Protein AF-A0A1I4IME6-F1 (afdb_monomer_lite)

Foldseek 3Di:
DDAEQPGKDKDKDADPPPRDIDMDIHDHP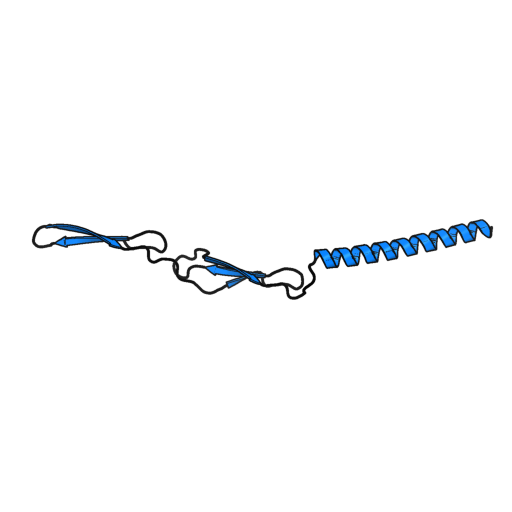HFDWDDWAWPADAEQAHKTKIWIAGPRPRHTDDIDIHDHPHPAHPVRVVVVVVVVVVVVVVVVVVVVVVVVVVVVVVD

Sequence (107 aa):
VEATCTKEGTVTHTCTVCGDSYTETIPATGHKEGKAEISIKAGFFHEGTQVTKCSTCGELLSTKAIPQKCPISLKLVMLIVGIAAAIIIGTIVCIRKKTVIKKEVNA

Radius of gyration: 34.22 Å; chains: 1; bounding box: 71×23×105 Å

Secondary structure (DSSP, 8-state):
----SSS-EEEEEE-TTT--EEEEEEPP--PPEEEEEEEE---SSS-EEEEEEETTT--EEEEEEEPPSSSS-HHHHHHHHHHHHHHHHHHHHHHHHHHHHHHHHT-

Structure (mmCIF, N/CA/C/O backbone):
data_AF-A0A1I4IME6-F1
#
_entry.id   AF-A0A1I4IME6-F1
#
loop_
_atom_site.group_PDB
_atom_site.id
_atom_site.type_symbol
_atom_site.label_atom_id
_atom_site.label_alt_id
_atom_site.label_comp_id
_atom_site.label_asym_id
_atom_site.label_entity_id
_atom_site.label_seq_id
_atom_site.pdbx_PDB_ins_code
_atom_site.Cartn_x
_atom_site.Cartn_y
_atom_site.Cartn_z
_atom_site.occupancy
_atom_site.B_iso_or_equiv
_atom_site.auth_seq_id
_atom_site.auth_comp_id
_atom_site.auth_asym_id
_atom_site.auth_atom_id
_atom_site.pdbx_PDB_model_num
ATOM 1 N N . VAL A 1 1 ? -17.216 10.900 25.015 1.00 89.06 1 VAL A N 1
ATOM 2 C CA . VAL A 1 1 ? -16.529 11.123 23.724 1.00 89.06 1 VAL A CA 1
ATOM 3 C C . VAL A 1 1 ? -16.200 9.768 23.143 1.00 89.06 1 VAL A C 1
ATOM 5 O O . VAL A 1 1 ? -15.550 8.983 23.818 1.00 89.06 1 VAL A O 1
ATOM 8 N N . GLU A 1 2 ? -16.668 9.476 21.935 1.00 90.56 2 GLU A N 1
ATOM 9 C CA . GLU A 1 2 ? -16.409 8.179 21.303 1.00 90.56 2 GLU A CA 1
ATOM 10 C C . GLU A 1 2 ? -14.929 8.006 20.945 1.00 90.56 2 GLU A C 1
ATOM 12 O O . GLU A 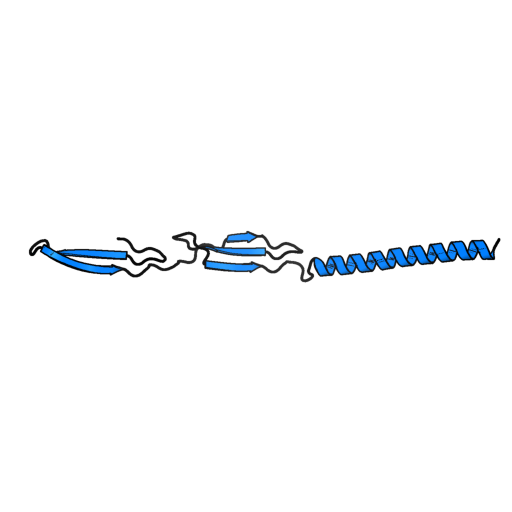1 2 ? -14.253 8.964 20.560 1.00 90.56 2 GLU A O 1
ATOM 17 N N . ALA A 1 3 ? -14.436 6.772 21.050 1.00 94.25 3 ALA A N 1
ATOM 18 C CA . ALA A 1 3 ? -13.094 6.423 20.603 1.00 94.25 3 ALA A CA 1
ATOM 19 C C . ALA A 1 3 ? -13.016 6.388 19.067 1.00 94.25 3 ALA A C 1
ATOM 21 O O . ALA A 1 3 ? -13.976 6.049 18.374 1.00 94.25 3 ALA A O 1
ATOM 22 N N . THR A 1 4 ? -11.844 6.705 18.521 1.00 94.00 4 THR A N 1
ATOM 23 C CA . THR A 1 4 ? -11.564 6.666 17.073 1.00 94.00 4 THR A CA 1
ATOM 24 C C . THR A 1 4 ? -10.486 5.625 16.761 1.00 94.00 4 THR A C 1
ATOM 26 O O . THR A 1 4 ? -10.068 4.877 17.644 1.00 94.00 4 THR A O 1
ATOM 29 N N . CYS A 1 5 ? -10.034 5.524 15.505 1.00 92.81 5 CYS A N 1
ATOM 30 C CA . CYS A 1 5 ? -8.963 4.589 15.136 1.00 92.81 5 CYS A CA 1
ATOM 31 C C . CYS A 1 5 ? -7.628 4.918 15.826 1.00 92.81 5 CYS A C 1
ATOM 33 O O . CYS A 1 5 ? -6.862 4.003 16.107 1.00 92.81 5 CYS A O 1
ATOM 35 N N . THR A 1 6 ? -7.369 6.199 16.119 1.00 92.69 6 THR A N 1
ATOM 36 C CA . THR A 1 6 ? -6.089 6.678 16.675 1.00 92.69 6 THR A CA 1
ATOM 37 C C . THR A 1 6 ? -6.216 7.360 18.033 1.00 92.69 6 THR A C 1
ATOM 39 O O . THR A 1 6 ? -5.267 7.335 18.809 1.00 92.69 6 THR A O 1
ATOM 42 N N . LYS A 1 7 ? -7.367 7.969 18.342 1.00 94.00 7 LYS A N 1
ATOM 4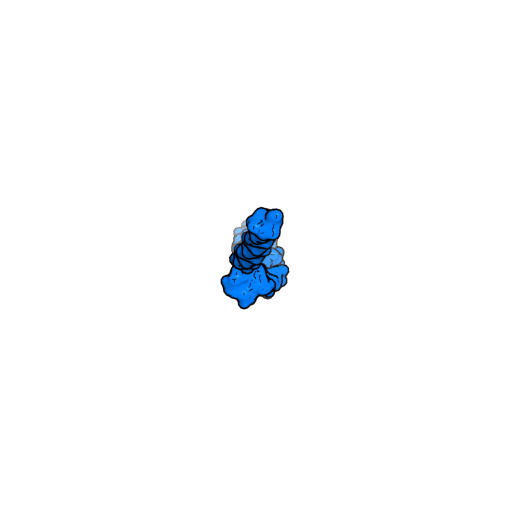3 C CA . LYS A 1 7 ? -7.603 8.663 19.616 1.00 94.00 7 LYS A CA 1
ATOM 44 C C . LYS A 1 7 ? -8.506 7.851 20.531 1.00 94.00 7 LYS A C 1
ATOM 46 O O . LYS A 1 7 ? -9.536 7.341 20.085 1.00 94.00 7 LYS A O 1
ATOM 51 N N . GLU A 1 8 ? -8.127 7.806 21.800 1.00 96.06 8 GLU A N 1
ATOM 52 C CA . GLU A 1 8 ? -8.944 7.282 22.891 1.00 96.06 8 GLU A CA 1
ATOM 53 C C . GLU A 1 8 ? -10.220 8.115 23.071 1.00 96.06 8 GLU A C 1
ATOM 55 O O . GLU A 1 8 ? -10.249 9.320 22.802 1.00 96.06 8 GLU A O 1
ATOM 60 N N . GLY A 1 9 ? -11.282 7.443 23.500 1.00 94.75 9 GLY A N 1
ATOM 61 C CA . GLY A 1 9 ? -12.532 8.053 23.929 1.00 94.75 9 GLY A CA 1
ATOM 62 C C . GLY A 1 9 ? -12.618 8.115 25.451 1.00 94.75 9 GLY A C 1
ATOM 63 O O . GLY A 1 9 ? -11.751 7.623 26.169 1.00 94.75 9 GLY A O 1
ATOM 64 N N . THR A 1 10 ? -13.699 8.690 25.955 1.00 96.25 10 THR A N 1
ATOM 65 C CA . THR A 1 10 ? -13.999 8.742 27.388 1.00 96.25 10 THR A CA 1
ATOM 66 C C . THR A 1 10 ? -15.496 8.612 27.620 1.00 96.25 10 THR A C 1
ATOM 68 O O . THR A 1 10 ? -16.299 9.163 26.860 1.00 96.25 10 THR A O 1
ATOM 71 N N . VAL A 1 11 ? -15.885 7.924 28.686 1.00 95.50 11 VAL A N 1
ATOM 72 C CA . VAL A 1 11 ? -17.268 7.883 29.170 1.00 95.50 11 VAL A CA 1
ATOM 73 C C . VAL A 1 11 ? -17.298 8.366 30.611 1.00 95.50 11 VAL A C 1
ATOM 75 O O . VAL A 1 11 ? -16.473 7.966 31.426 1.00 95.50 11 VAL A O 1
ATOM 78 N N . THR A 1 12 ? -18.224 9.268 30.920 1.00 95.81 12 THR A N 1
ATOM 79 C CA . THR A 1 12 ? -18.427 9.768 32.281 1.00 95.81 12 THR A CA 1
ATOM 80 C C . THR A 1 12 ? -19.721 9.182 32.812 1.00 95.81 12 THR A C 1
ATOM 82 O O . THR A 1 12 ? -20.781 9.356 32.210 1.00 95.81 12 THR A O 1
ATOM 85 N N . HIS A 1 13 ? -19.627 8.488 33.939 1.00 93.88 13 HIS A N 1
ATOM 86 C CA . HIS A 1 13 ? -20.768 7.957 34.662 1.00 93.88 13 HIS A CA 1
ATOM 87 C C . HIS A 1 13 ? -21.088 8.889 35.817 1.00 93.88 13 HIS A C 1
ATOM 89 O O . HIS A 1 13 ? -20.208 9.202 36.615 1.00 93.88 13 HIS A O 1
ATOM 95 N N . THR A 1 14 ? -22.346 9.309 35.910 1.00 95.31 14 THR A N 1
ATOM 96 C CA . THR A 1 14 ? -22.838 10.152 37.000 1.00 95.31 14 THR A CA 1
ATOM 97 C C . THR A 1 14 ? -23.935 9.408 37.742 1.00 95.31 14 THR A C 1
ATOM 99 O O . THR A 1 14 ? -24.918 8.965 37.144 1.00 95.31 14 THR A O 1
ATOM 102 N N . CYS A 1 15 ? -23.772 9.263 39.054 1.00 94.25 15 CYS A N 1
ATOM 103 C CA . CYS A 1 15 ? -24.787 8.681 39.914 1.00 94.25 15 CYS A CA 1
ATOM 104 C C . CYS A 1 15 ? -25.948 9.666 40.075 1.00 94.25 15 CYS A C 1
ATOM 106 O O . CYS A 1 15 ? -25.782 10.758 40.614 1.00 94.25 15 CYS A O 1
ATOM 108 N N . THR A 1 16 ? -27.150 9.270 39.663 1.00 94.56 16 THR A N 1
ATOM 109 C CA . THR A 1 16 ? -28.345 10.125 39.753 1.00 94.56 16 THR A CA 1
ATOM 110 C C . THR A 1 16 ? -28.873 10.288 41.179 1.00 94.56 16 THR A C 1
ATOM 112 O O . THR A 1 16 ? -29.731 11.132 41.412 1.00 94.56 16 THR A O 1
ATOM 115 N N . VAL A 1 17 ? -28.394 9.473 42.126 1.00 95.06 17 VAL A N 1
ATOM 116 C CA . VAL A 1 17 ? -28.838 9.486 43.529 1.00 95.06 17 VAL A CA 1
ATOM 117 C C . VAL A 1 17 ? -27.947 10.377 44.398 1.00 95.06 17 VAL A C 1
ATOM 119 O O . VAL A 1 17 ? -28.474 11.129 45.211 1.00 95.06 17 VAL A O 1
ATOM 122 N N . CYS A 1 18 ? -26.617 10.321 44.235 1.00 94.88 18 CYS A N 1
ATOM 123 C CA . CYS A 1 18 ? -25.672 11.109 45.045 1.00 94.88 18 CYS A CA 1
ATOM 124 C C . CYS A 1 18 ? -24.972 12.252 44.291 1.00 94.88 18 CYS A C 1
ATOM 126 O O . CYS A 1 18 ? -24.408 13.131 44.933 1.00 94.88 18 CYS A O 1
ATOM 128 N N . GLY A 1 19 ? -25.018 12.278 42.955 1.00 94.38 19 GLY A N 1
ATOM 129 C CA . GLY A 1 19 ? -24.375 13.309 42.130 1.00 94.38 19 GLY A CA 1
ATOM 130 C C . GLY A 1 19 ? -22.892 13.070 41.822 1.00 94.38 19 GLY A C 1
ATOM 131 O O . GLY A 1 19 ? -22.323 13.791 41.001 1.00 94.38 19 GLY A O 1
ATOM 132 N N . ASP A 1 20 ? -22.267 12.051 42.416 1.00 95.88 20 ASP A N 1
ATOM 133 C CA . ASP A 1 20 ? -20.866 11.722 42.147 1.00 95.88 20 ASP A CA 1
ATOM 134 C C . ASP A 1 20 ? -20.659 11.272 40.702 1.00 95.88 20 ASP A C 1
ATOM 136 O O . ASP A 1 20 ? -21.515 10.613 40.103 1.00 95.88 20 ASP A O 1
ATOM 140 N N . SER A 1 21 ? -19.498 11.618 40.144 1.00 95.50 21 SER A N 1
ATOM 141 C CA . SER A 1 21 ? -19.126 11.264 38.777 1.00 95.50 21 SER A CA 1
ATOM 142 C C . SER A 1 21 ? -17.726 10.672 38.712 1.00 95.50 21 SER A C 1
ATOM 144 O O . SER A 1 21 ? -16.812 11.164 39.371 1.00 95.50 21 SER A O 1
ATOM 146 N N . TYR A 1 22 ? -17.536 9.674 37.856 1.00 94.06 22 TYR A N 1
ATOM 147 C CA . TYR A 1 22 ? -16.213 9.174 37.490 1.00 94.06 22 TYR A CA 1
ATOM 148 C C . TYR A 1 22 ? -16.110 9.012 35.975 1.00 94.06 22 TYR A C 1
ATOM 150 O O . TYR A 1 22 ? -17.115 8.872 35.277 1.00 94.06 22 TYR A O 1
ATOM 158 N N . THR A 1 23 ? -14.887 9.096 35.458 1.00 96.50 23 THR A N 1
ATOM 159 C CA . THR A 1 23 ? -14.613 8.994 34.022 1.00 96.50 23 THR A CA 1
ATOM 160 C C . THR A 1 23 ? -13.760 7.770 33.750 1.00 96.50 23 THR A C 1
ATOM 162 O O . THR A 1 23 ? -12.726 7.583 34.388 1.00 96.50 23 THR A O 1
ATOM 165 N N . GLU A 1 24 ? -14.191 6.964 32.789 1.00 95.75 24 GLU A N 1
ATOM 166 C CA . GLU A 1 24 ? -13.441 5.833 32.261 1.00 95.75 24 GLU A CA 1
ATOM 167 C C . GLU A 1 24 ? -12.907 6.162 30.867 1.00 95.75 24 GLU A C 1
ATOM 169 O O . GLU A 1 24 ? -13.567 6.826 30.058 1.00 95.75 24 GLU A O 1
ATOM 174 N N . THR A 1 25 ? -11.697 5.687 30.584 1.00 96.25 25 THR A N 1
ATOM 175 C CA . THR A 1 25 ? -11.072 5.822 29.269 1.00 96.25 25 THR A CA 1
ATOM 176 C C . THR A 1 25 ? -11.486 4.659 28.380 1.00 96.25 25 THR A C 1
ATOM 178 O O . THR A 1 25 ? -11.401 3.496 28.774 1.00 96.25 25 THR A O 1
ATOM 181 N N . ILE A 1 26 ? -11.890 4.972 27.153 1.00 95.81 26 ILE A N 1
ATOM 182 C CA . ILE A 1 26 ? -12.179 3.988 26.114 1.00 95.81 26 ILE A CA 1
ATOM 183 C C . ILE A 1 26 ? -10.943 3.915 25.211 1.00 95.81 26 ILE A C 1
ATOM 185 O O . ILE A 1 26 ? -10.594 4.926 24.594 1.00 95.81 26 ILE A O 1
ATOM 189 N N . PRO A 1 27 ? -10.271 2.759 25.099 1.00 94.19 27 PRO A N 1
ATOM 190 C CA . PRO A 1 27 ? -9.079 2.645 24.268 1.00 94.19 27 PRO A CA 1
ATOM 191 C C . PRO A 1 27 ? -9.398 2.944 22.798 1.00 94.19 27 PRO A C 1
ATOM 193 O O . PRO A 1 27 ? -10.518 2.726 22.325 1.00 94.19 27 PRO A O 1
ATOM 196 N N . ALA A 1 28 ? -8.399 3.425 22.056 1.00 94.81 28 ALA A N 1
ATOM 197 C CA . ALA A 1 28 ? -8.532 3.616 20.618 1.00 94.81 28 ALA A CA 1
ATOM 198 C C . ALA A 1 28 ? -8.920 2.293 19.936 1.00 94.81 28 ALA A C 1
ATOM 200 O O . ALA A 1 28 ? -8.390 1.225 20.242 1.00 94.81 28 ALA A O 1
ATOM 201 N N . THR A 1 29 ? -9.838 2.371 18.977 1.00 93.31 29 THR A N 1
ATOM 202 C CA . THR A 1 29 ? -10.380 1.188 18.284 1.00 93.31 29 THR A CA 1
ATOM 203 C C . THR A 1 29 ? -9.366 0.504 17.362 1.00 93.31 29 THR A C 1
ATOM 205 O O . THR A 1 29 ? -9.587 -0.635 16.946 1.00 93.31 29 THR A O 1
ATOM 208 N N . GLY A 1 30 ? -8.264 1.189 17.041 1.00 93.81 30 GLY A N 1
ATOM 209 C CA . GLY A 1 30 ? -7.248 0.723 16.109 1.00 93.81 30 GLY A CA 1
ATOM 210 C C . GLY A 1 30 ? -7.698 0.771 14.647 1.00 93.81 30 GLY A C 1
ATOM 211 O O . GLY A 1 30 ? -8.851 1.065 14.311 1.00 93.81 30 GLY A O 1
ATOM 212 N N . HIS A 1 31 ? -6.759 0.485 13.746 1.00 94.31 31 HIS A N 1
ATOM 213 C CA . HIS A 1 31 ? -7.049 0.398 12.321 1.00 94.31 31 HIS A CA 1
ATOM 214 C C . HIS A 1 31 ? -7.537 -0.996 11.942 1.00 94.31 31 HIS A C 1
ATOM 216 O O . HIS A 1 31 ? -6.936 -2.004 12.306 1.00 94.31 31 HIS A O 1
ATOM 222 N N . LYS A 1 32 ? -8.608 -1.042 11.148 1.00 93.88 32 LYS A N 1
ATOM 223 C CA . LYS A 1 32 ? -9.109 -2.274 10.541 1.00 93.88 32 LYS A CA 1
ATOM 224 C C . LYS A 1 32 ? -8.701 -2.316 9.085 1.00 93.88 32 LYS A C 1
ATOM 226 O O . LYS A 1 32 ? -8.991 -1.374 8.348 1.00 93.88 32 LYS A O 1
ATOM 231 N N . GLU A 1 33 ? -8.081 -3.408 8.661 1.00 94.44 33 GLU A N 1
ATOM 232 C CA . GLU A 1 33 ? -7.729 -3.602 7.258 1.00 94.44 33 GLU A CA 1
ATOM 233 C C . GLU A 1 33 ? -8.981 -3.497 6.378 1.00 94.44 33 GLU A C 1
ATOM 235 O O . GLU A 1 33 ? -10.005 -4.143 6.614 1.00 94.44 33 GLU A O 1
ATOM 240 N N . GLY A 1 34 ? -8.930 -2.597 5.401 1.00 93.56 34 GLY A N 1
ATOM 241 C CA . GLY A 1 34 ? -9.938 -2.481 4.362 1.00 93.56 34 GLY A CA 1
ATOM 242 C C . GLY A 1 34 ? -9.613 -3.361 3.165 1.00 93.56 34 GLY A C 1
ATOM 243 O O . GLY A 1 34 ? -8.720 -4.208 3.188 1.00 93.56 34 GLY A O 1
ATOM 244 N N . LYS A 1 35 ? -10.359 -3.152 2.081 1.00 93.56 35 LYS A N 1
ATOM 245 C CA . LYS A 1 35 ? -10.109 -3.866 0.830 1.00 93.56 35 LYS A CA 1
ATOM 246 C C . LYS A 1 35 ? -8.782 -3.400 0.236 1.00 93.56 35 LYS A C 1
ATOM 248 O O . LYS A 1 35 ? -8.462 -2.215 0.255 1.00 93.56 35 LYS A O 1
ATOM 253 N N . ALA A 1 36 ? -8.030 -4.350 -0.303 1.00 93.62 36 ALA A N 1
ATOM 254 C CA . ALA A 1 36 ? -6.793 -4.054 -0.998 1.00 93.62 36 ALA A CA 1
ATOM 255 C C . ALA A 1 36 ? -7.118 -3.558 -2.417 1.00 93.62 36 ALA A C 1
ATOM 257 O O . ALA A 1 36 ? -7.644 -4.300 -3.250 1.00 93.62 36 ALA A O 1
ATOM 258 N N . GLU A 1 37 ? -6.809 -2.297 -2.692 1.00 93.75 37 GLU A N 1
ATOM 259 C CA . GLU A 1 37 ? -7.143 -1.604 -3.934 1.00 93.75 37 GLU A CA 1
ATOM 260 C C . GLU A 1 37 ? -5.909 -1.485 -4.826 1.00 93.75 37 GLU A C 1
ATOM 262 O O . GLU A 1 37 ? -4.822 -1.115 -4.381 1.00 93.75 37 GLU A O 1
ATOM 267 N N . ILE A 1 38 ? -6.058 -1.793 -6.113 1.00 94.19 38 ILE A N 1
ATOM 268 C CA . ILE A 1 38 ? -4.968 -1.614 -7.073 1.00 94.19 38 ILE A CA 1
ATOM 269 C C . ILE A 1 38 ? -4.884 -0.124 -7.414 1.00 94.19 38 ILE A C 1
ATOM 271 O O . ILE A 1 38 ? -5.753 0.396 -8.108 1.00 94.19 38 ILE A O 1
ATOM 275 N N . SER A 1 39 ? -3.828 0.540 -6.944 1.00 94.62 39 SER A N 1
ATOM 276 C CA . SER A 1 39 ? -3.536 1.942 -7.263 1.00 94.62 39 SER A CA 1
ATOM 277 C C . SER A 1 39 ? -2.921 2.062 -8.657 1.00 94.62 39 SER A C 1
ATOM 279 O O . SER A 1 39 ? -3.366 2.851 -9.488 1.00 94.62 39 SER A O 1
ATOM 281 N N . ILE A 1 40 ? -1.936 1.210 -8.950 1.00 93.00 40 ILE A N 1
ATOM 282 C CA . ILE A 1 40 ? -1.261 1.152 -10.247 1.00 93.00 40 ILE A CA 1
ATOM 283 C C . ILE A 1 40 ? -1.262 -0.301 -10.701 1.00 93.00 40 ILE A C 1
ATOM 285 O O . ILE A 1 40 ? -0.801 -1.191 -9.986 1.00 93.00 40 ILE A O 1
ATOM 289 N N . LYS A 1 41 ? -1.790 -0.566 -11.895 1.00 91.75 41 LYS A N 1
ATOM 290 C CA . LYS A 1 41 ? -1.728 -1.909 -12.480 1.00 91.75 41 LYS A CA 1
ATOM 291 C C . LYS A 1 41 ? -0.300 -2.191 -12.931 1.00 91.75 41 LYS A C 1
ATOM 293 O O . LYS A 1 41 ? 0.313 -1.346 -13.577 1.00 91.75 41 LYS A O 1
ATOM 298 N N . ALA A 1 42 ? 0.203 -3.385 -12.628 1.00 90.44 42 ALA A N 1
ATOM 299 C CA . ALA A 1 42 ? 1.507 -3.805 -13.118 1.00 90.44 42 ALA A CA 1
ATOM 300 C C . ALA A 1 42 ? 1.504 -3.843 -14.648 1.00 90.44 42 ALA A C 1
ATOM 302 O O . ALA A 1 42 ? 0.643 -4.469 -15.276 1.00 90.44 42 ALA A O 1
ATOM 303 N N . GLY A 1 43 ? 2.464 -3.134 -15.231 1.00 84.88 43 GLY A N 1
ATOM 304 C CA . GLY A 1 43 ? 2.694 -3.096 -16.662 1.00 84.88 43 GLY A CA 1
ATOM 305 C C . GLY A 1 43 ? 3.697 -4.158 -17.099 1.00 84.88 43 GLY A C 1
ATOM 306 O O . GLY A 1 43 ? 4.221 -4.950 -16.313 1.00 84.88 43 GLY A O 1
ATOM 307 N N . PHE A 1 44 ? 3.990 -4.155 -18.396 1.00 83.56 44 PHE A N 1
ATOM 308 C CA . PHE A 1 44 ? 5.050 -4.997 -18.941 1.00 83.56 44 PHE A CA 1
ATOM 309 C C . PHE A 1 44 ? 6.444 -4.508 -18.510 1.00 83.56 44 PHE A C 1
ATOM 311 O O . PHE A 1 44 ? 7.308 -5.329 -18.235 1.00 83.56 44 PHE A O 1
ATOM 318 N N . PHE A 1 45 ? 6.623 -3.184 -18.400 1.00 80.94 45 PHE A N 1
ATOM 319 C CA . PHE A 1 45 ? 7.906 -2.523 -18.115 1.00 80.94 45 PHE A CA 1
ATOM 320 C C . PHE A 1 45 ? 7.933 -1.709 -16.809 1.00 80.94 45 PHE A C 1
ATOM 322 O O . PHE A 1 45 ? 8.911 -1.010 -16.536 1.00 80.94 45 PHE A O 1
ATOM 329 N N . HIS A 1 46 ? 6.844 -1.745 -16.039 1.00 82.75 46 HIS A N 1
ATOM 330 C CA . HIS A 1 46 ? 6.697 -0.993 -14.797 1.00 82.75 46 HIS A CA 1
ATOM 331 C C . HIS A 1 46 ? 5.967 -1.838 -13.760 1.00 82.75 46 HIS A C 1
ATOM 333 O O . HIS A 1 46 ? 5.024 -2.562 -14.087 1.00 82.75 46 HIS A O 1
ATOM 339 N N . GLU A 1 47 ? 6.408 -1.732 -12.514 1.00 89.12 47 GLU A N 1
ATOM 340 C CA . GLU A 1 47 ? 5.757 -2.380 -11.382 1.00 89.12 47 GLU A CA 1
ATOM 341 C C . GLU A 1 47 ? 4.391 -1.746 -11.113 1.00 89.12 47 GLU A C 1
ATOM 343 O O . GLU A 1 47 ? 4.153 -0.567 -11.389 1.00 89.12 47 GLU A O 1
ATOM 348 N N . GLY A 1 48 ? 3.474 -2.564 -10.609 1.00 91.31 48 GLY A N 1
ATOM 349 C CA . GLY A 1 48 ? 2.196 -2.100 -10.096 1.00 91.31 48 GLY A CA 1
ATOM 350 C C . GLY A 1 48 ? 2.278 -1.856 -8.598 1.00 91.31 48 GLY A C 1
ATOM 351 O O . GLY A 1 48 ? 3.208 -2.298 -7.926 1.00 91.31 48 GLY A O 1
ATOM 352 N N . THR A 1 49 ? 1.248 -1.225 -8.057 1.00 94.31 49 THR A N 1
ATOM 353 C CA . THR A 1 49 ? 1.148 -0.936 -6.631 1.00 94.31 49 THR A CA 1
ATOM 354 C C . THR A 1 49 ? -0.271 -1.190 -6.161 1.00 94.31 49 THR A C 1
ATOM 356 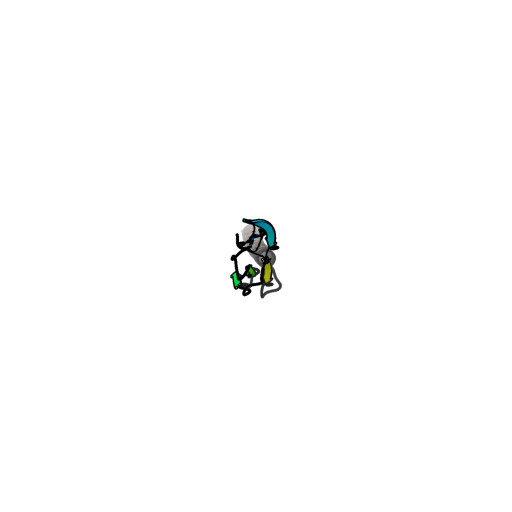O O . THR A 1 49 ? -1.231 -0.669 -6.734 1.00 94.31 49 THR A O 1
ATOM 359 N N . GLN A 1 50 ? -0.399 -1.969 -5.094 1.00 96.12 50 GLN A N 1
ATOM 360 C CA . GLN A 1 50 ? -1.637 -2.162 -4.354 1.00 96.12 50 GLN A CA 1
ATOM 361 C C . GLN A 1 50 ? -1.554 -1.414 -3.025 1.00 96.12 50 GLN A C 1
ATOM 363 O O . GLN A 1 50 ? -0.531 -1.466 -2.345 1.00 96.12 50 GLN A O 1
ATOM 368 N N . VAL A 1 51 ? -2.631 -0.732 -2.656 1.00 96.38 51 VAL A N 1
ATOM 369 C CA . VAL A 1 51 ? -2.760 -0.001 -1.395 1.00 96.38 51 VAL A CA 1
ATOM 370 C C . VAL A 1 51 ? -3.879 -0.610 -0.562 1.00 96.38 51 VAL A C 1
ATOM 372 O O . VAL A 1 51 ? -4.945 -0.935 -1.082 1.00 96.38 51 VAL A O 1
ATOM 375 N N . THR A 1 52 ? -3.649 -0.742 0.736 1.00 96.50 52 THR A N 1
ATOM 376 C CA . THR A 1 52 ? -4.667 -1.160 1.702 1.00 96.50 52 THR A CA 1
ATOM 377 C C . THR A 1 52 ? -4.901 -0.009 2.661 1.00 96.50 52 THR A C 1
ATOM 379 O O . THR A 1 52 ? -3.975 0.449 3.335 1.00 96.50 52 THR A O 1
ATOM 382 N N . LYS A 1 53 ? -6.143 0.470 2.706 1.00 95.38 53 LYS A N 1
ATOM 383 C CA . LYS A 1 53 ? -6.575 1.554 3.593 1.00 95.38 53 LYS A CA 1
ATOM 384 C C . LYS A 1 53 ? -7.414 1.012 4.739 1.00 95.38 53 LYS A C 1
ATOM 386 O O . LYS A 1 53 ? -7.997 -0.062 4.620 1.00 95.38 53 LYS A O 1
ATOM 391 N N . CYS A 1 54 ? -7.504 1.763 5.827 1.00 95.88 54 CYS A N 1
ATOM 392 C CA . CYS A 1 54 ? -8.398 1.462 6.930 1.00 95.88 54 CYS A CA 1
ATOM 393 C C . CYS A 1 54 ? -9.854 1.536 6.454 1.00 95.88 54 CYS A C 1
ATOM 395 O O . CYS A 1 54 ? -10.262 2.549 5.888 1.00 95.88 54 CYS A O 1
ATOM 397 N N . SER A 1 55 ? -10.652 0.500 6.711 1.00 94.38 55 SER A N 1
ATOM 398 C CA . SER A 1 55 ? -12.078 0.488 6.335 1.00 94.38 55 SER A CA 1
ATOM 399 C C . SER A 1 55 ? -12.921 1.506 7.109 1.00 94.38 55 SER A C 1
ATOM 401 O O . SER A 1 55 ? -13.968 1.920 6.620 1.00 94.38 55 SER A O 1
ATOM 403 N N . THR A 1 56 ? -12.460 1.927 8.288 1.00 92.19 56 THR A N 1
ATOM 404 C CA . THR A 1 56 ? -13.182 2.858 9.165 1.00 92.19 56 THR A CA 1
ATOM 405 C C . THR A 1 56 ? -12.824 4.322 8.895 1.00 92.19 56 THR A C 1
ATOM 407 O O . THR A 1 56 ? -13.714 5.163 8.835 1.00 92.19 56 THR A O 1
ATOM 410 N N . CYS A 1 57 ? -11.533 4.648 8.743 1.00 92.12 57 CYS A N 1
ATOM 411 C CA . CYS A 1 57 ? -11.057 6.037 8.620 1.00 92.12 57 CYS A CA 1
ATOM 412 C C . CYS A 1 57 ? -10.364 6.366 7.287 1.00 92.12 57 CYS A C 1
ATOM 414 O O . CYS A 1 57 ? -10.038 7.524 7.047 1.00 92.12 57 CYS A O 1
ATOM 416 N N . GLY A 1 58 ? -10.113 5.378 6.422 1.00 91.38 58 GLY A N 1
ATOM 417 C CA . GLY A 1 58 ? -9.472 5.584 5.117 1.00 91.38 58 GLY A CA 1
ATOM 418 C C . GLY A 1 58 ? -7.950 5.780 5.143 1.00 91.38 58 GLY A C 1
ATOM 419 O O . GLY A 1 58 ? -7.350 5.944 4.081 1.00 91.38 58 GLY A O 1
ATOM 420 N N . GLU A 1 59 ? -7.315 5.741 6.315 1.00 93.50 59 GLU A N 1
ATOM 421 C CA . GLU A 1 59 ? -5.863 5.902 6.461 1.00 93.50 59 GLU A CA 1
ATOM 422 C C . GLU A 1 59 ? -5.078 4.783 5.764 1.00 93.50 59 GLU A C 1
ATOM 424 O O . GLU A 1 59 ? -5.491 3.625 5.788 1.00 93.50 59 GLU A O 1
ATOM 429 N N . LEU A 1 60 ? -3.960 5.117 5.115 1.00 93.50 60 LEU A N 1
ATOM 430 C CA . LEU A 1 60 ? -3.141 4.144 4.393 1.00 93.50 60 LEU A CA 1
ATOM 431 C C . LEU A 1 60 ? -2.368 3.270 5.385 1.00 93.50 60 LEU A C 1
ATOM 433 O O . LEU A 1 60 ? -1.508 3.765 6.104 1.00 93.50 60 LEU A O 1
ATOM 437 N N . LEU A 1 61 ? -2.648 1.967 5.387 1.00 93.62 61 LEU A N 1
ATOM 438 C CA . LEU A 1 61 ? -2.024 1.014 6.309 1.00 93.62 61 LEU A CA 1
ATOM 439 C C . LEU A 1 61 ? -0.846 0.290 5.673 1.00 93.62 61 LEU A C 1
ATOM 441 O O . LEU A 1 61 ? 0.170 0.052 6.317 1.00 93.62 61 LEU A O 1
ATOM 445 N N . SER A 1 62 ? -0.986 -0.090 4.403 1.00 92.06 62 SER A N 1
ATOM 446 C CA . SER A 1 62 ? 0.042 -0.856 3.709 1.00 92.06 62 SER A CA 1
ATOM 447 C C . SER A 1 62 ? 0.059 -0.555 2.221 1.00 92.06 62 SER A C 1
ATOM 449 O O . SER A 1 62 ? -0.975 -0.300 1.601 1.00 92.06 62 SER A O 1
ATOM 451 N N . THR A 1 63 ? 1.258 -0.599 1.649 1.00 95.06 63 THR A N 1
ATOM 452 C CA . THR A 1 63 ? 1.499 -0.489 0.213 1.00 95.06 63 THR A CA 1
ATOM 453 C C . THR A 1 63 ? 2.332 -1.684 -0.218 1.00 95.06 63 THR A C 1
ATOM 455 O O . THR A 1 63 ? 3.430 -1.897 0.294 1.00 95.06 63 THR A O 1
ATOM 458 N N . LYS A 1 64 ? 1.814 -2.470 -1.160 1.00 94.31 64 LYS A N 1
ATOM 459 C CA . LYS A 1 64 ? 2.467 -3.670 -1.680 1.00 94.31 64 LYS A CA 1
ATOM 460 C C . LYS A 1 64 ? 2.800 -3.491 -3.157 1.00 94.31 64 LYS A C 1
ATOM 462 O O . LYS A 1 64 ? 1.925 -3.168 -3.961 1.00 94.31 64 LYS A O 1
ATOM 467 N N . ALA A 1 65 ? 4.060 -3.732 -3.509 1.00 92.75 65 ALA A N 1
ATOM 468 C CA . ALA A 1 65 ? 4.502 -3.751 -4.897 1.00 92.75 65 ALA A CA 1
ATOM 469 C C . ALA A 1 65 ? 3.993 -5.018 -5.601 1.00 92.75 65 ALA A C 1
ATOM 471 O O . ALA A 1 65 ? 4.068 -6.127 -5.064 1.00 92.75 65 ALA A O 1
ATOM 472 N N . ILE A 1 66 ? 3.471 -4.842 -6.811 1.00 92.44 66 ILE A N 1
ATOM 473 C CA . ILE A 1 66 ? 3.093 -5.921 -7.718 1.00 92.44 66 ILE A CA 1
ATOM 474 C C . ILE A 1 66 ? 4.212 -6.018 -8.762 1.00 92.44 66 ILE A C 1
ATOM 476 O O . ILE A 1 66 ? 4.428 -5.043 -9.490 1.00 92.44 66 ILE A O 1
ATOM 480 N N . PRO A 1 67 ? 4.919 -7.157 -8.867 1.00 85.56 67 PRO A N 1
ATOM 481 C CA . PRO A 1 67 ? 6.025 -7.286 -9.806 1.00 85.56 67 PRO A CA 1
ATOM 482 C C . PRO A 1 67 ? 5.545 -7.079 -11.247 1.00 85.56 67 PRO A C 1
ATOM 484 O O . PRO A 1 67 ? 4.447 -7.496 -11.628 1.00 85.56 67 PRO A O 1
ATOM 487 N N . GLN A 1 68 ? 6.383 -6.426 -12.051 1.00 84.62 68 GLN A N 1
ATOM 488 C CA . GLN A 1 68 ? 6.162 -6.278 -13.490 1.00 84.62 68 GLN A CA 1
ATOM 489 C C . GLN A 1 68 ? 6.092 -7.643 -14.188 1.00 84.62 68 GLN A C 1
ATOM 491 O O . GLN A 1 68 ? 6.712 -8.621 -13.766 1.00 84.62 68 GLN A O 1
ATOM 496 N N . LYS A 1 69 ? 5.331 -7.710 -15.284 1.00 81.75 69 LYS A N 1
ATOM 497 C CA . LYS A 1 69 ? 5.055 -8.981 -15.973 1.00 81.75 69 LYS A CA 1
ATOM 498 C C . LYS A 1 69 ? 6.261 -9.529 -16.743 1.00 81.75 69 LYS A C 1
ATOM 500 O O . LYS A 1 69 ? 6.351 -10.737 -16.946 1.00 81.75 69 LYS A O 1
ATOM 505 N N . CYS A 1 70 ? 7.166 -8.656 -17.183 1.00 77.88 70 CYS A N 1
ATOM 506 C CA . CYS A 1 70 ? 8.419 -9.041 -17.821 1.00 77.88 70 CYS A CA 1
ATOM 507 C C . CYS A 1 70 ? 9.567 -8.947 -16.800 1.00 77.88 70 CYS A C 1
ATOM 509 O O . CYS A 1 70 ? 9.670 -7.932 -16.115 1.00 77.88 70 CYS A O 1
ATOM 511 N N . PRO A 1 71 ? 10.471 -9.939 -16.708 1.00 75.88 71 PRO A N 1
ATOM 512 C CA . PRO A 1 71 ?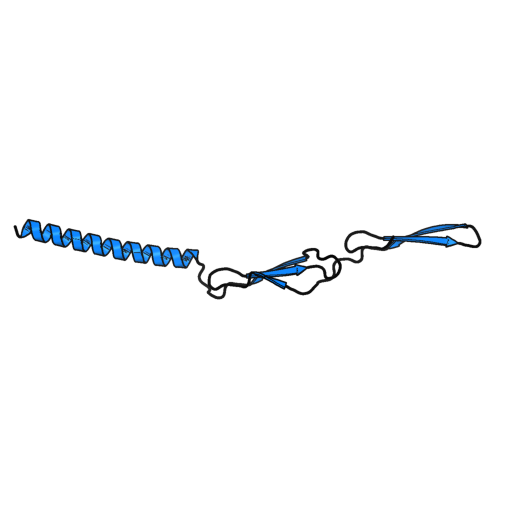 11.601 -9.902 -15.770 1.00 75.88 71 PRO A CA 1
ATOM 513 C C . PRO A 1 71 ? 12.667 -8.848 -16.126 1.00 75.88 71 PRO A C 1
ATOM 515 O O . PRO A 1 71 ? 13.615 -8.643 -15.371 1.00 75.88 71 PRO A O 1
ATOM 518 N N . ILE A 1 72 ? 12.539 -8.187 -17.280 1.00 75.94 72 ILE A N 1
ATOM 519 C CA . ILE A 1 72 ? 13.526 -7.265 -17.841 1.00 75.94 72 ILE A CA 1
ATOM 520 C C . ILE A 1 72 ? 13.045 -5.826 -17.611 1.00 75.94 72 ILE A C 1
ATOM 522 O O . ILE A 1 72 ? 11.980 -5.444 -18.091 1.00 75.94 72 ILE A O 1
ATOM 526 N N . SER A 1 73 ? 13.818 -5.004 -16.894 1.00 74.19 73 SER A N 1
ATOM 527 C CA . SER A 1 73 ? 13.458 -3.593 -16.676 1.00 74.19 73 SER A CA 1
ATOM 528 C C . SER A 1 73 ? 13.529 -2.775 -17.972 1.00 74.19 73 SER A C 1
ATOM 530 O O . SER A 1 73 ? 14.370 -3.037 -18.836 1.00 74.19 73 SER A O 1
ATOM 532 N N . LEU A 1 74 ? 12.706 -1.723 -18.083 1.00 79.44 74 LEU A N 1
ATOM 533 C CA . LEU A 1 74 ? 12.730 -0.805 -19.233 1.00 79.44 74 LEU A CA 1
ATOM 534 C C . LEU A 1 74 ? 14.139 -0.269 -19.523 1.00 79.44 74 LEU A C 1
ATOM 536 O O . LEU A 1 74 ? 14.549 -0.171 -20.676 1.00 79.44 74 LEU A O 1
ATOM 540 N N . LYS A 1 75 ? 14.906 0.032 -18.466 1.00 82.62 75 LYS A N 1
ATOM 541 C CA . LYS A 1 75 ? 16.290 0.518 -18.569 1.00 82.62 75 LYS A CA 1
ATOM 542 C C . LYS A 1 75 ? 17.195 -0.482 -19.289 1.00 82.62 75 LYS A C 1
ATOM 544 O O . LYS A 1 75 ? 18.004 -0.079 -20.118 1.00 82.62 75 LYS A O 1
ATOM 549 N N . LEU A 1 76 ? 17.037 -1.773 -18.999 1.00 83.62 76 LEU A N 1
ATOM 550 C CA . LEU A 1 76 ? 17.824 -2.832 -19.624 1.00 83.62 76 LEU A CA 1
ATOM 551 C C . LEU A 1 76 ? 17.438 -3.027 -21.098 1.00 83.62 76 LEU A C 1
ATOM 553 O O . LEU A 1 76 ? 18.317 -3.178 -21.942 1.00 83.62 76 LEU A O 1
ATOM 557 N N . VAL A 1 77 ? 16.148 -2.938 -21.433 1.00 84.00 77 VAL A N 1
ATOM 558 C CA . VAL A 1 77 ? 15.691 -3.006 -22.832 1.00 84.00 77 VAL A CA 1
ATOM 559 C C . VAL A 1 77 ? 16.231 -1.827 -23.643 1.00 84.00 77 VAL A C 1
ATOM 561 O O . VAL A 1 77 ? 16.769 -2.025 -24.731 1.00 84.00 77 VAL A O 1
ATOM 564 N N . MET A 1 78 ? 16.169 -0.612 -23.096 1.00 86.94 78 MET A N 1
ATOM 565 C CA . MET A 1 78 ? 16.699 0.586 -23.757 1.00 86.94 78 MET A CA 1
ATOM 566 C C . MET A 1 78 ? 18.220 0.517 -23.949 1.00 86.94 78 MET A C 1
ATOM 568 O O . MET A 1 78 ? 18.719 0.951 -24.986 1.00 86.94 78 MET A O 1
ATOM 572 N N . LEU A 1 79 ? 18.953 -0.079 -23.000 1.00 92.12 79 LEU A N 1
ATOM 573 C CA . LEU A 1 79 ? 20.391 -0.318 -23.139 1.00 92.12 79 LEU A CA 1
ATOM 574 C C . LEU A 1 79 ? 20.691 -1.268 -24.309 1.00 92.12 79 LEU A C 1
ATOM 576 O O . LEU A 1 79 ? 21.545 -0.961 -25.138 1.00 92.12 79 LEU A O 1
ATOM 580 N N . ILE A 1 80 ? 19.967 -2.388 -24.412 1.00 90.06 80 ILE A N 1
ATOM 581 C CA . ILE A 1 80 ? 20.157 -3.372 -25.491 1.00 90.06 80 ILE A CA 1
ATOM 582 C C . ILE A 1 80 ? 19.842 -2.749 -26.857 1.00 90.06 80 ILE A C 1
ATOM 584 O O . ILE A 1 80 ? 20.632 -2.883 -27.793 1.00 90.06 80 ILE A O 1
ATOM 588 N N . VAL A 1 81 ? 18.723 -2.027 -26.968 1.00 91.25 81 VAL A N 1
ATOM 589 C CA . VAL A 1 81 ? 18.326 -1.344 -28.211 1.00 91.25 81 VAL A CA 1
ATOM 590 C C . VAL A 1 81 ? 19.344 -0.266 -28.596 1.00 91.25 81 VAL A C 1
ATOM 592 O O . VAL A 1 81 ? 19.717 -0.168 -29.765 1.00 91.25 81 VAL A O 1
ATOM 595 N N . GLY A 1 82 ? 19.848 0.502 -27.626 1.00 93.81 82 GLY A N 1
ATOM 596 C CA . GLY A 1 82 ? 20.876 1.517 -27.859 1.00 93.81 82 GLY A CA 1
ATOM 597 C C . GLY A 1 82 ? 22.196 0.928 -28.360 1.00 93.81 82 GLY A C 1
ATOM 598 O O . GLY A 1 82 ? 22.769 1.435 -29.326 1.00 93.81 82 GLY A O 1
ATOM 599 N N . ILE A 1 83 ? 22.652 -0.177 -27.760 1.00 94.75 83 ILE A N 1
ATOM 600 C CA . ILE A 1 83 ? 23.863 -0.888 -28.200 1.00 94.75 83 ILE A CA 1
ATOM 601 C C . ILE A 1 83 ? 23.675 -1.429 -29.623 1.00 94.75 83 ILE A C 1
ATOM 603 O O . ILE A 1 83 ? 24.544 -1.228 -30.473 1.00 94.75 83 ILE A O 1
ATOM 607 N N . ALA A 1 84 ? 22.532 -2.059 -29.912 1.00 94.81 84 ALA A N 1
ATOM 608 C CA . ALA A 1 84 ? 22.230 -2.567 -31.248 1.00 94.81 84 ALA A CA 1
ATOM 609 C C . ALA A 1 84 ? 22.236 -1.443 -32.300 1.00 94.81 84 ALA A C 1
ATOM 611 O O . ALA A 1 84 ? 22.862 -1.587 -33.351 1.00 94.81 84 ALA A O 1
ATOM 612 N N . ALA A 1 85 ? 21.617 -0.297 -32.000 1.00 95.12 85 ALA A N 1
ATOM 613 C CA . ALA A 1 85 ? 21.620 0.865 -32.884 1.00 95.12 85 ALA A CA 1
ATOM 614 C C . ALA A 1 85 ? 23.041 1.399 -33.139 1.00 95.12 85 ALA A C 1
ATOM 616 O O . ALA A 1 85 ? 23.393 1.670 -34.286 1.00 95.12 85 ALA A O 1
ATOM 617 N N . ALA A 1 86 ? 23.882 1.495 -32.104 1.00 95.06 86 ALA A N 1
ATOM 618 C CA . ALA A 1 86 ? 25.266 1.949 -32.241 1.00 95.06 86 ALA A CA 1
ATOM 619 C C . ALA A 1 86 ? 26.108 1.010 -33.122 1.00 95.06 86 ALA A C 1
ATOM 621 O O . ALA A 1 86 ? 26.870 1.482 -33.968 1.00 95.06 86 ALA A O 1
ATOM 622 N N . ILE A 1 87 ? 25.932 -0.310 -32.981 1.00 95.62 87 ILE A N 1
ATOM 623 C CA . ILE A 1 87 ? 26.600 -1.308 -33.829 1.00 95.62 87 ILE A CA 1
ATOM 624 C C . ILE A 1 87 ? 26.154 -1.147 -35.287 1.00 95.62 87 ILE A C 1
ATOM 626 O O . ILE A 1 87 ? 26.997 -1.080 -36.184 1.00 95.62 87 ILE A O 1
ATOM 630 N N . ILE A 1 88 ? 24.846 -1.019 -35.534 1.00 95.44 88 ILE A N 1
ATOM 631 C CA . ILE A 1 88 ? 24.298 -0.825 -36.885 1.00 95.44 88 ILE A CA 1
ATOM 632 C C . ILE A 1 88 ? 24.873 0.452 -37.511 1.00 95.44 88 ILE A C 1
ATOM 634 O O . ILE A 1 88 ? 25.417 0.406 -38.615 1.00 95.44 88 ILE A O 1
ATOM 638 N N . ILE A 1 89 ? 24.846 1.574 -36.791 1.00 94.25 89 ILE A N 1
ATOM 639 C CA . ILE A 1 89 ? 25.407 2.847 -37.266 1.00 94.25 89 ILE A CA 1
ATOM 640 C C . ILE A 1 89 ? 26.909 2.703 -37.556 1.00 94.25 89 ILE A C 1
ATOM 642 O O . ILE A 1 89 ? 27.372 3.126 -38.616 1.00 94.25 89 ILE A O 1
ATOM 646 N N . GLY A 1 90 ? 27.666 2.055 -36.666 1.00 93.56 90 GLY A N 1
ATOM 647 C CA . GLY A 1 90 ? 29.097 1.811 -36.845 1.00 93.56 90 GLY A CA 1
ATOM 648 C C . GLY A 1 90 ? 29.410 1.007 -38.108 1.00 93.56 90 GLY A C 1
ATOM 649 O O . GLY A 1 90 ? 30.261 1.413 -38.902 1.00 93.56 90 GLY A O 1
ATOM 650 N N . THR A 1 91 ? 28.679 -0.087 -38.354 1.00 93.38 91 THR A N 1
ATOM 651 C CA . THR A 1 91 ? 28.857 -0.889 -39.579 1.00 93.38 91 THR A CA 1
ATOM 652 C C . THR A 1 91 ? 28.571 -0.078 -40.843 1.00 93.38 91 THR A C 1
ATOM 654 O O . THR A 1 91 ? 29.358 -0.137 -41.790 1.00 93.38 91 THR A O 1
ATOM 657 N N . ILE A 1 92 ? 27.522 0.753 -40.846 1.00 94.06 92 ILE A N 1
ATOM 658 C CA . ILE A 1 92 ? 27.194 1.643 -41.969 1.00 94.06 92 ILE A CA 1
ATOM 659 C C . ILE A 1 92 ? 28.334 2.640 -42.220 1.00 94.06 92 ILE A C 1
ATOM 661 O O . ILE A 1 92 ? 28.750 2.822 -43.366 1.00 94.06 92 ILE A O 1
ATOM 665 N N . VAL A 1 93 ? 28.884 3.258 -41.170 1.00 93.50 93 VAL A N 1
ATOM 666 C CA . VAL A 1 93 ? 30.016 4.195 -41.287 1.00 93.50 93 VAL A CA 1
ATOM 667 C C . VAL A 1 93 ? 31.258 3.495 -41.848 1.00 93.50 93 VAL A C 1
ATOM 669 O O . VAL A 1 93 ? 31.886 4.015 -42.775 1.00 93.50 93 VAL A O 1
ATOM 672 N N . CYS A 1 94 ? 31.591 2.299 -41.356 1.00 88.88 94 CYS A N 1
ATOM 673 C CA . CYS A 1 94 ? 32.714 1.509 -41.866 1.00 88.88 94 CYS A CA 1
ATOM 674 C C . CYS A 1 94 ? 32.541 1.143 -43.347 1.00 88.88 94 CYS A C 1
ATOM 676 O O . CYS A 1 94 ? 33.491 1.282 -44.123 1.00 88.88 94 CYS A O 1
ATOM 678 N N . ILE A 1 95 ? 31.340 0.724 -43.758 1.00 90.56 95 ILE A N 1
ATOM 679 C CA . ILE A 1 95 ? 31.032 0.411 -45.161 1.00 90.56 95 ILE A CA 1
ATOM 680 C C . ILE A 1 95 ? 31.207 1.660 -46.031 1.00 90.56 95 ILE A C 1
ATOM 682 O O . ILE A 1 95 ? 31.897 1.596 -47.050 1.00 90.56 95 ILE A O 1
ATOM 686 N N . ARG A 1 96 ? 30.671 2.812 -45.602 1.00 88.12 96 ARG A N 1
ATOM 687 C CA . ARG A 1 96 ? 30.817 4.086 -46.328 1.00 88.12 96 ARG A CA 1
ATOM 688 C C . ARG A 1 96 ? 32.283 4.502 -46.460 1.00 88.12 96 ARG A C 1
ATOM 690 O O . ARG A 1 96 ? 32.719 4.858 -47.556 1.00 88.12 96 ARG A O 1
ATOM 697 N N . LYS A 1 97 ? 33.074 4.383 -45.389 1.00 89.12 97 LYS A N 1
ATOM 698 C CA . LYS A 1 97 ? 34.519 4.661 -45.427 1.00 89.12 97 LYS A CA 1
ATOM 699 C C . LYS A 1 97 ? 35.240 3.735 -46.412 1.00 89.12 97 LYS A C 1
ATOM 701 O O . LYS A 1 97 ? 36.027 4.208 -47.226 1.00 89.12 97 LYS A O 1
ATOM 706 N N . LYS A 1 98 ? 34.919 2.436 -46.408 1.00 86.38 98 LYS A N 1
ATOM 707 C CA . LYS A 1 98 ? 35.497 1.459 -47.346 1.00 86.38 98 LYS A CA 1
ATOM 708 C C . LYS A 1 98 ? 35.144 1.778 -48.803 1.00 86.38 98 LYS A C 1
ATOM 710 O O . LYS A 1 98 ? 3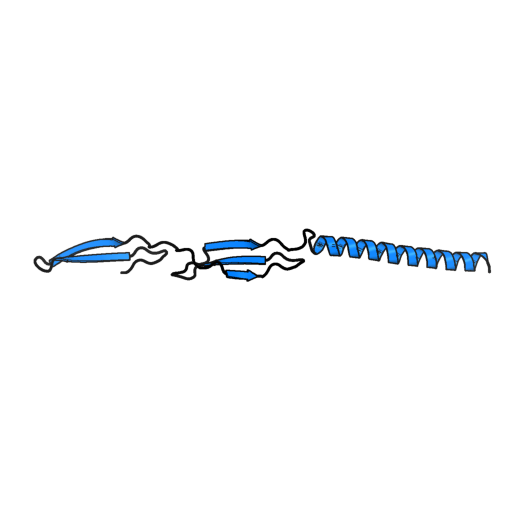6.002 1.638 -49.670 1.00 86.38 98 LYS A O 1
ATOM 715 N N . THR A 1 99 ? 33.921 2.238 -49.082 1.00 79.56 99 THR A N 1
ATOM 716 C CA . THR A 1 99 ? 33.524 2.650 -50.441 1.00 79.56 99 THR A CA 1
ATOM 717 C C . THR A 1 99 ? 34.243 3.909 -50.928 1.00 79.56 99 THR A C 1
ATOM 719 O O . THR A 1 99 ? 34.585 3.969 -52.104 1.00 79.56 99 THR A O 1
ATOM 722 N N . VAL A 1 100 ? 34.522 4.877 -50.046 1.00 82.38 100 VAL A N 1
ATOM 723 C CA . VAL A 1 100 ? 35.288 6.090 -50.395 1.00 82.38 100 VAL A CA 1
ATOM 724 C C . VAL A 1 100 ? 36.743 5.739 -50.703 1.00 82.38 100 VAL A C 1
ATOM 726 O O . VAL A 1 100 ? 37.221 6.079 -51.778 1.00 82.38 100 VAL A O 1
ATOM 729 N N . ILE A 1 101 ? 37.402 4.958 -49.840 1.00 79.44 101 ILE A N 1
ATOM 730 C CA . ILE A 1 101 ? 38.796 4.529 -50.055 1.00 79.44 101 ILE A CA 1
ATOM 731 C C . ILE A 1 101 ? 38.925 3.712 -51.348 1.00 79.44 101 ILE A C 1
ATOM 733 O O . ILE A 1 101 ? 39.847 3.921 -52.127 1.00 79.44 101 ILE A O 1
ATOM 737 N N . LYS A 1 102 ? 37.975 2.807 -51.628 1.00 75.44 102 LYS A N 1
ATOM 738 C CA . LYS A 1 102 ? 37.970 2.047 -52.889 1.00 75.44 102 LYS A CA 1
ATOM 739 C C . LYS A 1 102 ? 37.819 2.958 -54.114 1.00 75.44 102 LYS A C 1
ATOM 741 O O . LYS A 1 102 ? 38.340 2.624 -55.169 1.00 75.44 102 LYS A O 1
ATOM 746 N N . LYS A 1 103 ? 37.106 4.082 -53.987 1.00 77.44 103 LYS A N 1
ATOM 747 C CA . LYS A 1 103 ? 36.971 5.074 -55.058 1.00 77.44 103 LYS A CA 1
ATOM 748 C C . LYS A 1 103 ? 38.264 5.870 -55.259 1.00 77.44 103 LYS A C 1
ATOM 750 O O . LYS A 1 103 ? 38.607 6.109 -56.404 1.00 77.44 103 LYS A O 1
ATOM 755 N N . GLU A 1 104 ? 38.973 6.233 -54.189 1.00 71.12 104 GLU A N 1
ATOM 756 C CA . GLU A 1 104 ? 40.262 6.946 -54.270 1.00 71.12 104 GLU A CA 1
ATOM 757 C C . GLU A 1 104 ? 41.404 6.076 -54.810 1.00 71.12 104 GLU A C 1
ATOM 759 O O . GLU A 1 104 ? 42.246 6.575 -55.538 1.00 71.12 104 GLU A O 1
ATOM 764 N N . VAL A 1 105 ? 41.430 4.777 -54.492 1.00 74.69 105 VAL A N 1
ATOM 765 C CA . VAL A 1 105 ? 42.456 3.845 -55.008 1.00 74.69 105 VAL A CA 1
ATOM 766 C C . VAL A 1 105 ? 42.214 3.457 -56.477 1.00 74.69 105 VAL A C 1
ATOM 768 O O . VAL A 1 105 ? 43.150 3.064 -57.165 1.00 74.69 105 VAL A O 1
ATOM 771 N N . ASN A 1 106 ? 40.969 3.544 -56.960 1.00 67.50 106 ASN A N 1
ATOM 772 C CA . ASN A 1 106 ? 40.581 3.171 -58.329 1.00 67.50 106 ASN A CA 1
ATOM 773 C C . ASN A 1 106 ? 40.390 4.382 -59.272 1.00 67.50 106 ASN A C 1
ATOM 775 O O . ASN A 1 106 ? 39.858 4.195 -60.370 1.00 67.50 106 ASN A O 1
ATOM 779 N N . ALA A 1 107 ? 40.739 5.595 -58.832 1.00 62.75 107 ALA A N 1
ATOM 780 C CA . ALA A 1 107 ? 40.724 6.832 -59.618 1.00 62.75 107 ALA A CA 1
ATOM 781 C C . ALA A 1 107 ? 42.152 7.207 -60.027 1.00 62.75 107 ALA A C 1
ATOM 783 O O . ALA A 1 107 ? 42.304 7.719 -61.157 1.00 62.75 107 ALA A O 1
#

pLDDT: mean 90.21, std 7.03, range [62.75, 96.5]